Protein AF-A0A7V0ZAP9-F1 (afdb_monomer_lite)

Structure (mmCIF, N/CA/C/O backbone):
data_AF-A0A7V0ZAP9-F1
#
_entry.id   AF-A0A7V0ZAP9-F1
#
loop_
_atom_site.group_PDB
_atom_site.id
_atom_site.type_symbol
_atom_site.label_atom_id
_atom_site.label_alt_id
_atom_site.label_comp_id
_atom_site.label_asym_id
_atom_site.label_entity_id
_atom_site.label_seq_id
_atom_site.pdbx_PDB_ins_code
_atom_site.Cartn_x
_atom_site.Cartn_y
_atom_site.Cartn_z
_atom_site.occupancy
_atom_site.B_iso_or_equiv
_atom_site.auth_seq_id
_atom_site.auth_comp_id
_atom_site.auth_asym_id
_atom_site.auth_atom_id
_atom_site.pdbx_PDB_model_num
ATOM 1 N N . MET A 1 1 ? -30.124 8.938 -58.969 1.00 43.41 1 MET A N 1
ATOM 2 C CA . MET A 1 1 ? -29.706 9.831 -57.868 1.00 43.41 1 MET A CA 1
ATOM 3 C C . MET A 1 1 ? -29.181 8.958 -56.749 1.00 43.41 1 MET A C 1
ATOM 5 O O . MET A 1 1 ? -29.969 8.316 -56.074 1.00 43.41 1 MET A O 1
ATOM 9 N N . ALA A 1 2 ? -27.861 8.853 -56.636 1.00 47.72 2 ALA A N 1
ATOM 10 C CA . ALA A 1 2 ? -27.176 8.141 -55.567 1.00 47.72 2 ALA A CA 1
ATOM 11 C C . ALA A 1 2 ? -26.193 9.126 -54.934 1.00 47.72 2 ALA A C 1
ATOM 13 O O . ALA A 1 2 ? -25.395 9.713 -55.659 1.00 47.72 2 ALA A O 1
ATOM 14 N N . ALA A 1 3 ? -26.293 9.326 -53.622 1.00 43.72 3 ALA A N 1
ATOM 15 C CA . ALA A 1 3 ? -25.228 9.868 -52.783 1.00 43.72 3 ALA A CA 1
ATOM 16 C C . ALA A 1 3 ? -25.615 9.642 -51.315 1.00 43.72 3 ALA A C 1
ATOM 18 O O . ALA A 1 3 ? -26.218 10.494 -50.665 1.00 43.72 3 ALA A O 1
ATOM 19 N N . ASP A 1 4 ? -25.289 8.449 -50.827 1.00 44.03 4 ASP A N 1
ATOM 20 C CA . ASP A 1 4 ? -25.161 8.165 -49.403 1.00 44.03 4 ASP A CA 1
ATOM 21 C C . ASP A 1 4 ? -23.918 8.914 -48.897 1.00 44.03 4 ASP A C 1
ATOM 23 O O . ASP A 1 4 ? -22.791 8.619 -49.301 1.00 44.03 4 ASP A O 1
ATOM 27 N N . THR A 1 5 ? -24.122 9.957 -48.090 1.00 47.06 5 THR A N 1
ATOM 28 C CA . THR A 1 5 ? -23.021 10.747 -47.521 1.00 47.06 5 THR A CA 1
ATOM 29 C C . THR A 1 5 ? -22.630 10.146 -46.176 1.00 47.06 5 THR A C 1
ATOM 31 O O . THR A 1 5 ? -22.968 10.666 -45.114 1.00 47.06 5 THR A O 1
ATOM 34 N N . GLY A 1 6 ? -21.903 9.031 -46.224 1.00 40.16 6 GLY A N 1
ATOM 35 C CA . GLY A 1 6 ? -21.221 8.463 -45.066 1.00 40.16 6 GLY A CA 1
ATOM 36 C C . GLY A 1 6 ? -20.064 9.364 -44.626 1.00 40.16 6 GLY A C 1
ATOM 37 O O . GLY A 1 6 ? -18.936 9.226 -45.093 1.00 40.16 6 GLY A O 1
ATOM 38 N N . GLY A 1 7 ? -20.339 10.306 -43.723 1.00 38.72 7 GLY A N 1
ATOM 39 C CA . GLY A 1 7 ? -19.322 11.118 -43.057 1.00 38.72 7 GLY A CA 1
ATOM 40 C C . GLY A 1 7 ? -18.456 10.263 -42.129 1.00 38.72 7 GLY A C 1
ATOM 41 O O . GLY A 1 7 ? -18.827 9.988 -40.991 1.00 38.72 7 GLY A O 1
ATOM 42 N N . MET A 1 8 ? -17.286 9.847 -42.613 1.00 41.53 8 MET A N 1
ATOM 43 C CA . MET A 1 8 ? -16.249 9.180 -41.823 1.00 41.53 8 MET A CA 1
ATOM 44 C C . MET A 1 8 ? -15.698 10.129 -40.744 1.00 41.53 8 MET A C 1
ATOM 46 O O . MET A 1 8 ? -14.887 11.013 -41.026 1.00 41.53 8 MET A O 1
ATOM 50 N N . SER A 1 9 ? -16.097 9.925 -39.487 1.00 45.38 9 SER A N 1
ATOM 51 C CA . SER A 1 9 ? -15.502 10.584 -38.321 1.00 45.38 9 SER A CA 1
ATOM 52 C C . SER A 1 9 ? -14.142 9.953 -37.994 1.00 45.38 9 SER A C 1
ATOM 54 O O . SER A 1 9 ? -14.014 8.970 -37.266 1.00 45.38 9 SER A O 1
ATOM 56 N N . ASN A 1 10 ? -13.076 10.515 -38.561 1.00 47.19 10 ASN A N 1
ATOM 57 C CA . ASN A 1 10 ? -11.717 10.028 -38.338 1.00 47.19 10 ASN A CA 1
ATOM 58 C C . ASN A 1 10 ? -11.137 10.595 -37.027 1.00 47.19 10 ASN A C 1
ATOM 60 O O . ASN A 1 10 ? -10.323 11.519 -37.025 1.00 47.19 10 ASN A O 1
ATOM 64 N N . ALA A 1 11 ? -11.567 10.053 -35.886 1.00 48.09 11 ALA A N 1
ATOM 65 C CA . ALA A 1 11 ? -10.957 10.354 -34.594 1.00 48.09 11 ALA A CA 1
ATOM 66 C C . ALA A 1 11 ? -9.627 9.591 -34.460 1.00 48.09 11 ALA A C 1
ATOM 68 O O . ALA A 1 11 ? -9.588 8.452 -33.987 1.00 48.09 11 ALA A O 1
ATOM 69 N N . ARG A 1 12 ? -8.511 10.219 -34.859 1.00 48.56 12 ARG A N 1
ATOM 70 C CA . ARG A 1 12 ? -7.161 9.743 -34.510 1.00 48.56 12 ARG A CA 1
ATOM 71 C C . ARG A 1 12 ? -7.003 9.773 -32.992 1.00 48.56 12 ARG A C 1
ATOM 73 O O . ARG A 1 12 ? -6.605 10.778 -32.408 1.00 48.56 12 ARG A O 1
ATOM 80 N N . LYS A 1 13 ? -7.284 8.646 -32.340 1.00 49.25 13 LYS A N 1
ATOM 81 C CA . LYS A 1 13 ? -6.838 8.396 -30.971 1.00 49.25 13 LYS A CA 1
ATOM 82 C C . LYS A 1 13 ? -5.313 8.378 -31.008 1.00 49.25 13 LYS A C 1
ATOM 84 O O . LYS A 1 13 ? -4.719 7.406 -31.473 1.00 49.25 13 LYS A O 1
ATOM 89 N N . HIS A 1 14 ? -4.673 9.444 -30.535 1.00 42.19 14 HIS A N 1
ATOM 90 C CA . HIS A 1 14 ? -3.264 9.391 -30.167 1.00 42.19 14 HIS A CA 1
ATOM 91 C C . HIS A 1 14 ? -3.134 8.392 -29.010 1.00 42.19 14 HIS A C 1
ATOM 93 O O . HIS A 1 14 ? -3.189 8.765 -27.843 1.00 42.19 14 HIS A O 1
ATOM 99 N N . ARG A 1 15 ? -2.994 7.096 -29.325 1.00 48.16 15 ARG A N 1
ATOM 100 C CA . ARG A 1 15 ? -2.376 6.142 -28.404 1.00 48.16 15 ARG A CA 1
ATOM 101 C C . ARG A 1 15 ? -0.955 6.647 -28.233 1.00 48.16 15 ARG A C 1
ATOM 103 O O . ARG A 1 15 ? -0.106 6.401 -29.085 1.00 48.16 15 ARG A O 1
ATOM 110 N N . THR A 1 16 ? -0.716 7.420 -27.180 1.00 49.47 16 THR A N 1
ATOM 111 C CA . THR A 1 16 ? 0.630 7.672 -26.688 1.00 49.47 16 THR A CA 1
ATOM 112 C C . THR A 1 16 ? 1.253 6.304 -26.465 1.00 49.47 16 THR A C 1
ATOM 114 O O . THR A 1 16 ? 0.841 5.538 -25.597 1.00 49.47 16 THR A O 1
ATOM 117 N N . PHE A 1 17 ? 2.168 5.939 -27.356 1.00 60.44 17 PHE A N 1
ATOM 118 C CA . PHE A 1 17 ? 2.906 4.700 -27.243 1.00 60.44 17 PHE A CA 1
ATOM 119 C C . PHE A 1 17 ? 3.731 4.796 -25.961 1.00 60.44 17 PHE A C 1
ATOM 121 O O . PHE A 1 17 ? 4.641 5.617 -25.862 1.00 60.44 17 PHE A O 1
ATOM 128 N N . VAL A 1 18 ? 3.345 4.026 -24.944 1.00 62.03 18 VAL A N 1
ATOM 129 C CA . VAL A 1 18 ? 4.142 3.884 -23.728 1.00 62.03 18 VAL A CA 1
ATOM 130 C C . VAL A 1 18 ? 5.200 2.833 -24.050 1.00 62.03 18 VAL A C 1
ATOM 132 O O . VAL A 1 18 ? 4.825 1.677 -24.259 1.00 62.03 18 VAL A O 1
ATOM 135 N N . PRO A 1 19 ? 6.488 3.204 -24.136 1.00 69.12 19 PRO A N 1
ATOM 136 C CA . PRO A 1 19 ? 7.535 2.243 -24.445 1.00 69.12 19 PRO A CA 1
ATOM 137 C C . PRO A 1 19 ? 7.562 1.138 -23.381 1.00 69.12 19 PRO A C 1
ATOM 139 O O . PRO A 1 19 ? 7.353 1.400 -22.195 1.00 69.12 19 PRO A O 1
ATOM 142 N N . GLN A 1 20 ? 7.823 -0.098 -23.805 1.00 76.50 20 GLN A N 1
ATOM 143 C CA . GLN A 1 20 ? 7.915 -1.279 -22.939 1.00 76.50 20 GLN A CA 1
ATOM 144 C C . GLN A 1 20 ? 9.219 -2.036 -23.211 1.00 76.50 20 GLN A C 1
ATOM 146 O O . GLN A 1 20 ? 9.818 -1.904 -24.279 1.00 76.50 20 GLN A O 1
ATOM 151 N N . GLY A 1 21 ? 9.681 -2.821 -22.237 1.00 81.00 21 GLY A N 1
ATOM 152 C CA . GLY A 1 21 ? 10.873 -3.652 -22.386 1.00 81.00 21 GLY A CA 1
ATOM 153 C C . GLY A 1 21 ? 12.140 -2.831 -22.642 1.00 81.00 21 GLY A C 1
ATOM 154 O O . GLY A 1 21 ? 12.456 -1.898 -21.900 1.00 81.00 21 GLY A O 1
ATOM 155 N N . ASP A 1 22 ? 12.897 -3.189 -23.679 1.00 80.31 22 ASP A N 1
ATOM 156 C CA . ASP A 1 22 ? 14.233 -2.631 -23.926 1.00 80.31 22 ASP A CA 1
ATOM 157 C C . ASP A 1 22 ? 14.227 -1.164 -24.368 1.00 80.31 22 ASP A C 1
ATOM 159 O O . ASP A 1 22 ? 15.142 -0.410 -24.030 1.00 80.31 22 ASP A O 1
ATOM 163 N N . GLU A 1 23 ? 13.179 -0.723 -25.060 1.00 77.88 23 GLU A N 1
ATOM 164 C CA . GLU A 1 23 ? 13.029 0.681 -25.443 1.00 77.88 23 GLU A CA 1
ATOM 165 C C . GLU A 1 23 ? 12.828 1.573 -24.210 1.00 77.88 23 GLU A C 1
ATOM 167 O O . GLU A 1 23 ? 13.482 2.611 -24.059 1.00 77.88 23 GLU A O 1
ATOM 172 N N . LEU A 1 24 ? 12.011 1.115 -23.257 1.00 84.12 24 LEU A N 1
ATOM 173 C CA . LEU A 1 24 ? 11.832 1.805 -21.984 1.00 84.12 24 LEU A CA 1
ATOM 174 C C . LEU A 1 24 ? 13.129 1.821 -21.171 1.00 84.12 24 LEU A C 1
ATOM 176 O O . LEU A 1 24 ? 13.474 2.860 -20.609 1.00 84.12 24 LEU A O 1
ATOM 180 N N . LYS A 1 25 ? 13.895 0.719 -21.149 1.00 85.12 25 LYS A N 1
ATOM 181 C CA . LYS A 1 25 ? 15.200 0.67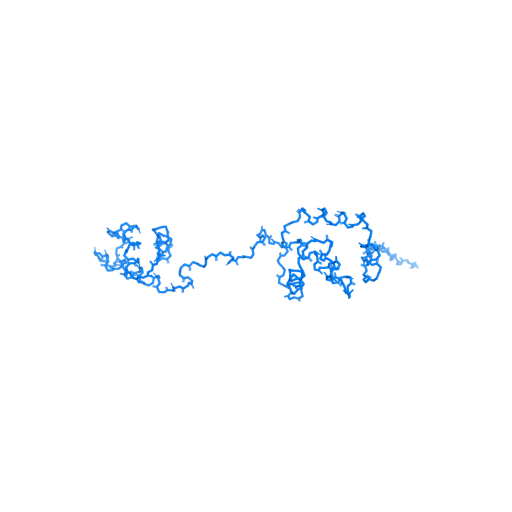0 -20.461 1.00 85.12 25 LYS A CA 1
ATOM 182 C C . LYS A 1 25 ? 16.137 1.782 -20.938 1.00 85.12 25 LYS A C 1
ATOM 184 O O . LYS A 1 25 ? 16.770 2.423 -20.100 1.00 85.12 25 LYS A O 1
ATOM 189 N N . ARG A 1 26 ? 16.200 2.055 -22.249 1.00 85.94 26 ARG A N 1
ATOM 190 C CA . ARG A 1 26 ? 17.024 3.146 -22.812 1.00 85.94 26 ARG A CA 1
ATOM 191 C C . ARG A 1 26 ? 16.579 4.515 -22.297 1.00 85.94 26 ARG A C 1
ATOM 193 O O . ARG A 1 26 ? 17.408 5.292 -21.831 1.00 85.94 26 ARG A O 1
ATOM 200 N N . SER A 1 27 ? 15.274 4.789 -22.303 1.00 84.56 27 SER A N 1
ATOM 201 C CA . SER A 1 27 ? 14.713 6.039 -21.764 1.00 84.56 27 SER A CA 1
ATOM 202 C C . SER A 1 27 ? 15.025 6.206 -20.271 1.00 84.56 27 SER A C 1
ATOM 204 O O . SER A 1 27 ? 15.503 7.248 -19.821 1.00 84.56 27 SER A O 1
ATOM 206 N N . VAL A 1 28 ? 14.863 5.127 -19.508 1.00 87.69 28 VAL A N 1
ATOM 207 C CA . VAL A 1 28 ? 15.070 5.088 -18.059 1.00 87.69 28 VAL A CA 1
ATOM 208 C C . VAL A 1 28 ? 16.549 5.224 -17.661 1.00 87.69 28 VAL A C 1
ATOM 210 O O . VAL A 1 28 ? 16.858 5.618 -16.533 1.00 87.69 28 VAL A O 1
ATOM 213 N N . GLN A 1 29 ? 17.497 4.957 -18.561 1.00 87.75 29 GLN A N 1
ATOM 214 C CA . GLN A 1 29 ? 18.919 5.251 -18.340 1.00 87.75 29 GLN A CA 1
ATOM 215 C C . GLN A 1 29 ? 19.231 6.757 -18.376 1.00 87.75 29 GLN A C 1
ATOM 217 O O . GLN A 1 29 ? 20.229 7.182 -17.790 1.00 87.75 29 GLN A O 1
ATOM 222 N N . SER A 1 30 ? 18.370 7.585 -18.977 1.00 92.94 30 SER A N 1
ATOM 223 C CA . SER A 1 30 ? 18.553 9.038 -18.999 1.00 92.94 30 SER A CA 1
ATOM 224 C C . SER A 1 30 ? 18.546 9.630 -17.587 1.00 92.94 30 SER A C 1
ATOM 226 O O . SER A 1 30 ? 17.582 9.493 -16.826 1.00 92.94 30 SER A O 1
ATOM 228 N N . LYS A 1 31 ? 19.605 10.377 -17.241 1.00 92.25 31 LYS A N 1
ATOM 229 C CA . LYS A 1 31 ? 19.688 11.118 -15.969 1.00 92.25 31 LYS A CA 1
ATOM 230 C C . LYS A 1 31 ? 18.523 12.098 -15.809 1.00 92.25 31 LYS A C 1
ATOM 232 O O . LYS A 1 31 ? 17.993 12.236 -14.705 1.00 92.25 31 LYS A O 1
ATOM 237 N N . ALA A 1 32 ? 18.114 12.754 -16.898 1.00 94.38 32 ALA A N 1
ATOM 238 C CA . ALA A 1 32 ? 16.996 13.691 -16.894 1.00 94.38 32 ALA A CA 1
ATOM 239 C C . ALA A 1 32 ? 15.682 12.975 -16.563 1.00 94.38 32 ALA A C 1
ATOM 241 O O . ALA A 1 32 ? 14.963 13.421 -15.671 1.00 94.38 32 ALA A O 1
ATOM 242 N N . TRP A 1 33 ? 15.429 11.824 -17.196 1.00 94.12 33 TRP A N 1
ATOM 243 C CA . TRP A 1 33 ? 14.244 11.012 -16.928 1.00 94.12 33 TRP A CA 1
ATOM 244 C C . TRP A 1 33 ? 14.201 10.550 -15.469 1.00 94.12 33 TRP A C 1
ATOM 246 O O . TRP A 1 33 ? 13.222 10.804 -14.770 1.00 94.12 33 TRP A O 1
ATOM 256 N N . ARG A 1 34 ? 15.302 9.970 -14.958 1.00 94.56 34 ARG A N 1
ATOM 257 C CA . ARG A 1 34 ? 15.384 9.510 -13.558 1.00 94.56 34 ARG A CA 1
ATOM 258 C C . ARG A 1 34 ? 15.131 10.642 -12.569 1.00 94.56 34 ARG A C 1
ATOM 260 O O . ARG A 1 34 ? 14.452 10.438 -11.566 1.00 94.56 34 ARG A O 1
ATOM 267 N N . ARG A 1 35 ? 15.671 11.837 -12.833 1.00 94.12 35 ARG A N 1
ATOM 268 C CA . ARG A 1 35 ? 15.458 13.022 -11.991 1.00 94.12 35 ARG A CA 1
ATOM 269 C C . ARG A 1 35 ? 13.989 13.442 -11.980 1.00 94.12 35 ARG A C 1
ATOM 271 O O . ARG A 1 35 ? 13.439 13.655 -10.903 1.00 94.12 35 ARG A O 1
ATOM 278 N N . THR A 1 36 ? 13.361 13.536 -13.149 1.00 94.56 36 THR A N 1
ATOM 279 C CA . THR A 1 36 ? 11.945 13.907 -13.270 1.00 94.56 36 THR A CA 1
ATOM 280 C C . THR A 1 36 ? 11.047 12.880 -12.588 1.00 94.56 36 THR A C 1
ATOM 282 O O . THR A 1 36 ? 10.193 13.255 -11.788 1.00 94.56 36 THR A O 1
ATOM 285 N N . PHE A 1 37 ? 11.294 11.589 -12.815 1.00 93.88 37 PHE A N 1
ATOM 286 C CA . PHE A 1 37 ? 10.524 10.511 -12.201 1.00 93.88 37 PHE A CA 1
ATOM 287 C C . PHE A 1 37 ? 10.660 10.507 -10.673 1.00 93.88 37 PHE A C 1
ATOM 289 O O . PHE A 1 37 ? 9.662 10.430 -9.966 1.00 93.88 37 PHE A O 1
ATOM 296 N N . ARG A 1 38 ? 11.872 10.691 -10.130 1.00 94.44 38 ARG A N 1
ATOM 297 C CA . ARG A 1 38 ? 12.069 10.851 -8.676 1.00 94.44 38 ARG A CA 1
ATOM 298 C C . ARG A 1 38 ? 11.328 12.055 -8.109 1.00 94.44 38 ARG A C 1
ATOM 300 O O . ARG A 1 38 ? 10.739 11.945 -7.039 1.00 94.44 38 ARG A O 1
ATOM 307 N N . LYS A 1 39 ? 11.348 13.191 -8.815 1.00 94.88 39 LYS A N 1
ATOM 308 C CA . LYS A 1 39 ? 10.625 14.397 -8.394 1.00 94.88 39 LYS A CA 1
ATOM 309 C C . LYS A 1 39 ? 9.116 14.141 -8.353 1.00 94.88 39 LYS A C 1
ATOM 311 O O . LYS A 1 39 ? 8.481 14.469 -7.357 1.00 94.88 39 LYS A O 1
ATOM 316 N N . MET A 1 40 ? 8.570 13.482 -9.373 1.00 95.56 40 MET A N 1
ATOM 317 C CA . MET A 1 40 ? 7.173 13.042 -9.393 1.00 95.56 40 MET A CA 1
ATOM 318 C C . MET A 1 40 ? 6.857 12.124 -8.199 1.00 95.56 40 MET A C 1
ATOM 320 O O . MET A 1 40 ? 5.923 12.399 -7.453 1.00 95.56 40 MET A O 1
ATOM 324 N N . LEU A 1 41 ? 7.675 11.093 -7.956 1.00 93.44 41 LEU A N 1
ATOM 325 C CA . LEU A 1 41 ? 7.489 10.172 -6.828 1.00 93.44 41 LEU A CA 1
ATOM 326 C C . LEU A 1 41 ? 7.559 10.863 -5.459 1.00 93.44 41 LEU A C 1
ATOM 328 O O . LEU A 1 41 ? 6.914 10.409 -4.520 1.00 93.44 41 LEU A O 1
ATOM 332 N N . SER A 1 42 ? 8.351 11.931 -5.320 1.00 89.81 42 SER A N 1
ATOM 333 C CA . SER A 1 42 ? 8.501 12.647 -4.046 1.00 89.81 42 SER A CA 1
ATOM 334 C C . SER A 1 42 ? 7.250 13.417 -3.619 1.00 89.81 42 SER A C 1
ATOM 336 O O . SER A 1 42 ? 7.061 13.633 -2.427 1.00 89.81 42 SER A O 1
ATOM 338 N N . GLY A 1 43 ? 6.392 13.796 -4.573 1.00 88.19 43 GLY A N 1
ATOM 339 C CA . GLY A 1 43 ? 5.110 14.449 -4.298 1.00 88.19 43 GLY A CA 1
ATOM 340 C C . GLY A 1 43 ? 3.956 13.474 -4.057 1.00 88.19 43 GLY A C 1
ATOM 341 O O . GLY A 1 43 ? 2.850 13.912 -3.760 1.00 88.19 43 GLY A O 1
ATOM 342 N N . MET A 1 44 ? 4.187 12.167 -4.208 1.00 89.12 44 MET A N 1
ATOM 343 C CA . MET A 1 44 ? 3.149 11.147 -4.072 1.00 89.12 44 MET A CA 1
ATOM 344 C C . MET A 1 44 ? 3.068 10.598 -2.641 1.00 89.12 44 MET A C 1
ATOM 346 O O . MET A 1 44 ? 4.099 10.448 -1.976 1.00 89.12 44 MET A O 1
ATOM 350 N N . PRO A 1 45 ? 1.868 10.203 -2.180 1.00 87.69 45 PRO A N 1
ATOM 351 C CA . PRO A 1 45 ? 1.728 9.398 -0.975 1.00 87.69 45 PRO A CA 1
ATOM 352 C C . PRO A 1 45 ? 2.411 8.027 -1.135 1.00 87.69 45 PRO A C 1
ATOM 354 O O . PRO A 1 45 ? 2.685 7.557 -2.242 1.00 87.69 45 PRO A O 1
ATOM 357 N N . GLU A 1 46 ? 2.709 7.377 -0.008 1.00 88.38 46 GLU A N 1
ATOM 358 C CA . GLU A 1 46 ? 3.535 6.160 0.042 1.00 88.38 46 GLU A CA 1
ATOM 359 C C . GLU A 1 46 ? 2.972 5.000 -0.798 1.00 88.38 46 GLU A C 1
ATOM 361 O O . GLU A 1 46 ? 3.740 4.327 -1.488 1.00 88.38 46 GLU A O 1
ATOM 366 N N . ASN A 1 47 ? 1.648 4.819 -0.817 1.00 88.44 47 ASN A N 1
ATOM 367 C CA . ASN A 1 47 ? 0.939 3.842 -1.650 1.00 88.44 47 ASN A CA 1
ATOM 368 C C . ASN A 1 47 ? 1.125 4.099 -3.157 1.00 88.44 47 ASN A C 1
ATOM 370 O O . ASN A 1 47 ? 1.607 3.221 -3.874 1.00 88.44 47 ASN A O 1
ATOM 374 N N . LEU A 1 48 ? 0.839 5.312 -3.637 1.00 90.19 48 LEU A N 1
ATOM 375 C CA . LEU A 1 48 ? 1.004 5.655 -5.052 1.00 90.19 48 LEU A CA 1
ATOM 376 C C . LEU A 1 48 ? 2.473 5.567 -5.471 1.00 90.19 48 LEU A C 1
ATOM 378 O O . LEU A 1 48 ? 2.781 5.072 -6.556 1.00 90.19 48 LEU A O 1
ATOM 382 N N . ARG A 1 49 ? 3.398 5.978 -4.595 1.00 92.69 49 ARG A N 1
ATOM 383 C CA . ARG A 1 49 ? 4.838 5.898 -4.851 1.00 92.69 49 ARG A CA 1
ATOM 384 C C . ARG A 1 49 ? 5.301 4.457 -5.083 1.00 92.69 49 ARG A C 1
ATOM 386 O O . ARG A 1 49 ? 6.042 4.204 -6.035 1.00 92.69 49 ARG A O 1
ATOM 393 N N . ARG A 1 50 ? 4.890 3.510 -4.231 1.00 93.94 50 ARG A N 1
ATOM 394 C CA . ARG A 1 50 ? 5.289 2.096 -4.362 1.00 93.94 50 ARG A CA 1
ATOM 395 C C . ARG A 1 50 ? 4.586 1.386 -5.522 1.00 93.94 50 ARG A C 1
ATOM 397 O O . ARG A 1 50 ? 5.243 0.589 -6.187 1.00 93.94 50 ARG A O 1
ATOM 404 N N . TRP A 1 51 ? 3.322 1.705 -5.817 1.00 94.25 51 TRP A N 1
ATOM 405 C CA . TRP A 1 51 ? 2.621 1.155 -6.986 1.00 94.25 51 TRP A CA 1
ATOM 406 C C . TRP A 1 51 ? 3.231 1.653 -8.297 1.00 94.25 51 TRP A C 1
ATOM 408 O O . TRP A 1 51 ? 3.542 0.838 -9.155 1.00 94.25 51 TRP A O 1
ATOM 418 N N . ASN A 1 52 ? 3.550 2.946 -8.424 1.00 94.69 52 ASN A N 1
ATOM 419 C CA . ASN A 1 52 ? 4.238 3.465 -9.614 1.00 94.69 52 ASN A CA 1
ATOM 420 C C . ASN A 1 52 ? 5.622 2.824 -9.824 1.00 94.69 52 ASN A C 1
ATOM 422 O O . ASN A 1 52 ? 6.010 2.532 -10.956 1.00 94.69 52 ASN A O 1
ATOM 426 N N . ALA A 1 53 ? 6.370 2.568 -8.745 1.00 95.75 53 ALA A N 1
ATOM 427 C CA . ALA A 1 53 ? 7.640 1.847 -8.833 1.00 95.75 53 ALA A CA 1
ATOM 428 C C . ALA A 1 53 ? 7.455 0.385 -9.282 1.00 95.75 53 ALA A C 1
ATOM 430 O O . ALA A 1 53 ? 8.266 -0.120 -10.059 1.00 95.75 53 ALA A O 1
ATOM 431 N N . ALA A 1 54 ? 6.393 -0.285 -8.825 1.00 95.94 54 ALA A N 1
ATOM 432 C CA . ALA A 1 54 ? 6.048 -1.637 -9.258 1.00 95.94 54 ALA A CA 1
ATOM 433 C C . ALA A 1 54 ? 5.613 -1.680 -10.730 1.00 95.94 54 ALA A C 1
ATOM 435 O O . ALA A 1 54 ? 6.135 -2.501 -11.481 1.00 95.94 54 ALA A O 1
ATOM 436 N N . THR A 1 55 ? 4.769 -0.745 -11.174 1.00 95.06 55 THR A N 1
ATOM 437 C CA . THR A 1 55 ? 4.379 -0.602 -12.584 1.00 95.06 55 THR A CA 1
ATOM 438 C C . THR A 1 55 ? 5.601 -0.405 -13.480 1.00 95.06 55 THR A C 1
ATOM 440 O O . THR A 1 55 ? 5.741 -1.093 -14.490 1.00 95.06 55 THR A O 1
ATOM 443 N N . LEU A 1 56 ? 6.540 0.463 -13.082 1.00 95.06 56 LEU A N 1
ATOM 444 C CA . LEU A 1 56 ? 7.800 0.647 -13.807 1.00 95.06 56 LEU A CA 1
ATOM 445 C C . LEU A 1 56 ? 8.607 -0.658 -13.879 1.00 95.06 56 LEU A C 1
ATOM 447 O O . LEU A 1 56 ? 9.127 -1.009 -14.937 1.00 95.06 56 LEU A O 1
ATOM 451 N N . ALA A 1 57 ? 8.710 -1.393 -12.769 1.00 94.94 57 ALA A N 1
ATOM 452 C CA . ALA A 1 57 ? 9.419 -2.669 -12.739 1.00 94.94 57 ALA A CA 1
ATOM 453 C C . ALA A 1 57 ? 8.793 -3.701 -13.692 1.00 94.94 57 ALA A C 1
ATOM 455 O O . ALA A 1 57 ? 9.531 -4.401 -14.386 1.00 94.94 57 ALA A O 1
ATOM 456 N N . MET A 1 58 ? 7.459 -3.768 -13.753 1.00 93.25 58 MET A N 1
ATOM 457 C CA . MET A 1 58 ? 6.720 -4.652 -14.662 1.00 93.25 58 MET A CA 1
ATOM 458 C C . MET A 1 58 ? 6.968 -4.279 -16.127 1.00 93.25 58 MET A C 1
ATOM 460 O O . MET A 1 58 ? 7.290 -5.151 -16.930 1.00 93.25 58 MET A O 1
ATOM 464 N N . GLN A 1 59 ? 6.906 -2.988 -16.465 1.00 92.75 59 GLN A N 1
ATOM 465 C CA . GLN A 1 59 ? 7.141 -2.504 -17.830 1.00 92.75 59 GLN A CA 1
ATOM 466 C C . GLN A 1 59 ? 8.579 -2.739 -18.319 1.00 92.75 59 GLN A C 1
ATOM 468 O O . GLN A 1 59 ? 8.800 -2.933 -19.513 1.00 92.75 59 GLN A O 1
ATOM 473 N N . LEU A 1 60 ? 9.563 -2.725 -17.414 1.00 92.38 60 LEU A N 1
ATOM 474 C CA . LEU A 1 60 ? 10.971 -2.990 -17.732 1.00 92.38 60 LEU A CA 1
ATOM 475 C C . LEU A 1 60 ? 11.284 -4.488 -17.923 1.00 92.38 60 LEU A C 1
ATOM 477 O O . LEU A 1 60 ? 12.299 -4.820 -18.539 1.00 92.38 60 LEU A O 1
ATOM 481 N N . GLY A 1 61 ? 10.451 -5.393 -17.399 1.00 88.88 61 GLY A N 1
ATOM 482 C CA . GLY A 1 61 ? 10.656 -6.840 -17.489 1.00 88.88 61 GLY A CA 1
ATOM 483 C C . GLY A 1 61 ? 11.853 -7.343 -16.667 1.00 88.88 61 GLY A C 1
ATOM 484 O O . GLY A 1 61 ? 12.045 -6.957 -15.510 1.00 88.88 61 GLY A O 1
ATOM 485 N N . TYR A 1 62 ? 12.670 -8.234 -17.244 1.00 89.50 62 TYR A N 1
ATOM 486 C CA . TYR A 1 62 ? 13.823 -8.825 -16.549 1.00 89.50 62 TYR A CA 1
ATOM 487 C C . TYR A 1 62 ? 14.814 -7.754 -16.058 1.00 89.50 62 TYR A C 1
ATOM 489 O O . TYR A 1 62 ? 15.199 -6.848 -16.799 1.00 89.50 62 TYR A O 1
ATOM 497 N N . GLY A 1 63 ? 15.215 -7.846 -14.784 1.00 89.50 63 GLY A N 1
ATOM 498 C CA . GLY A 1 63 ? 16.052 -6.843 -14.111 1.00 89.50 63 GLY A CA 1
ATOM 499 C C . GLY A 1 63 ? 15.326 -5.542 -13.729 1.00 89.50 63 GLY A C 1
ATOM 500 O O . GLY A 1 63 ? 15.900 -4.709 -13.021 1.00 89.50 63 GLY A O 1
ATOM 501 N N . GLY A 1 64 ? 14.056 -5.379 -14.121 1.00 92.31 64 GLY A N 1
ATOM 502 C CA . GLY A 1 64 ? 13.243 -4.190 -13.862 1.00 92.31 64 GLY A CA 1
ATOM 503 C C . GLY A 1 64 ? 13.067 -3.877 -12.379 1.00 92.31 64 GLY A C 1
ATOM 504 O O . GLY A 1 64 ? 13.140 -2.718 -11.989 1.00 92.31 64 GLY A O 1
ATOM 505 N N . MET A 1 65 ? 12.950 -4.902 -11.528 1.00 93.69 65 MET A N 1
ATOM 506 C CA . MET A 1 65 ? 12.857 -4.751 -10.067 1.00 93.69 65 MET A CA 1
ATOM 507 C C . MET A 1 65 ? 14.070 -4.037 -9.459 1.00 93.69 65 MET A C 1
ATOM 509 O O . MET A 1 65 ? 13.916 -3.129 -8.642 1.00 93.69 65 MET A O 1
ATOM 513 N N . LYS A 1 66 ? 15.282 -4.426 -9.875 1.00 94.38 66 LYS A N 1
ATOM 514 C CA . LYS A 1 66 ? 16.526 -3.805 -9.406 1.00 94.38 66 LYS A CA 1
ATOM 515 C C . LYS A 1 66 ? 16.599 -2.352 -9.871 1.00 94.38 66 LYS A C 1
ATOM 517 O O . LYS A 1 66 ? 16.817 -1.455 -9.062 1.00 94.38 66 LYS A O 1
ATOM 522 N N . MET A 1 67 ? 16.342 -2.123 -11.159 1.00 94.19 67 MET A N 1
ATOM 523 C CA . MET A 1 67 ? 16.400 -0.792 -11.760 1.00 94.19 67 MET A CA 1
ATOM 524 C C . MET A 1 67 ? 15.354 0.158 -11.156 1.00 94.19 67 MET A C 1
ATOM 526 O O . MET A 1 67 ? 15.678 1.289 -10.799 1.00 94.19 67 MET A O 1
ATOM 530 N N . ALA A 1 68 ? 14.118 -0.305 -10.965 1.00 95.00 68 ALA A N 1
ATOM 531 C CA . ALA A 1 68 ? 13.063 0.462 -10.312 1.00 95.00 68 ALA A CA 1
ATOM 532 C C . ALA A 1 68 ? 13.427 0.817 -8.863 1.00 95.00 68 ALA A C 1
ATOM 534 O O . ALA A 1 68 ? 13.168 1.943 -8.437 1.00 95.00 68 ALA A O 1
ATOM 535 N N . GLY A 1 69 ? 14.079 -0.089 -8.126 1.00 95.44 69 GLY A N 1
ATOM 536 C CA . GLY A 1 69 ? 14.632 0.179 -6.794 1.00 95.44 69 GLY A CA 1
ATOM 537 C C . GLY A 1 69 ? 15.672 1.301 -6.801 1.00 95.44 69 GLY A C 1
ATOM 538 O O . GLY A 1 69 ? 15.531 2.275 -6.067 1.00 95.44 69 GLY A O 1
ATOM 539 N N . GLU A 1 70 ? 16.663 1.230 -7.692 1.00 94.19 70 GLU A N 1
ATOM 540 C CA . GLU A 1 70 ? 17.708 2.261 -7.842 1.00 94.19 70 GLU A CA 1
ATOM 541 C C . GLU A 1 70 ? 17.146 3.642 -8.227 1.00 94.19 70 GLU A C 1
ATOM 543 O O . GLU A 1 70 ? 17.687 4.692 -7.865 1.00 94.19 70 GLU A O 1
ATOM 548 N N . ILE A 1 71 ? 16.057 3.666 -8.993 1.00 94.25 71 ILE A N 1
ATOM 549 C CA . ILE A 1 71 ? 15.424 4.910 -9.429 1.00 94.25 71 ILE A CA 1
ATOM 550 C C . ILE A 1 71 ? 14.557 5.485 -8.318 1.00 94.25 71 ILE A C 1
ATOM 552 O O . ILE A 1 71 ? 14.704 6.663 -8.002 1.00 94.25 71 ILE A O 1
ATOM 556 N N . SER A 1 72 ? 13.664 4.677 -7.747 1.00 93.62 72 SER A N 1
ATOM 557 C CA . SER A 1 72 ? 12.663 5.117 -6.769 1.00 93.62 72 SER A CA 1
ATOM 558 C C . SER A 1 72 ? 13.211 5.273 -5.346 1.00 93.62 72 SER A C 1
ATOM 560 O O . SER A 1 72 ? 12.581 5.943 -4.522 1.00 93.62 72 SER A O 1
ATOM 562 N N . GLY A 1 73 ? 14.358 4.654 -5.045 1.00 93.56 73 GLY A N 1
ATOM 563 C CA . GLY A 1 73 ? 14.924 4.559 -3.698 1.00 93.56 73 GLY A CA 1
ATOM 564 C C . GLY A 1 73 ? 14.167 3.599 -2.773 1.00 93.56 73 GLY A C 1
ATOM 565 O O . GLY A 1 73 ? 14.339 3.669 -1.560 1.00 93.56 73 GLY A O 1
ATOM 566 N N . LEU A 1 74 ? 13.296 2.742 -3.315 1.00 94.75 74 LEU A N 1
ATOM 567 C CA . LEU A 1 74 ? 12.530 1.766 -2.539 1.00 94.75 74 LEU A CA 1
ATOM 568 C C . LEU A 1 74 ? 13.245 0.416 -2.470 1.00 94.75 74 LEU A C 1
ATOM 570 O O . LEU A 1 74 ? 13.921 -0.008 -3.409 1.00 94.75 74 LEU A O 1
ATOM 574 N N . SER A 1 75 ? 13.038 -0.295 -1.361 1.00 95.62 75 SER A N 1
ATOM 575 C CA . SER A 1 75 ? 13.553 -1.654 -1.199 1.00 95.62 75 SER A CA 1
ATOM 576 C C . SER A 1 75 ? 12.856 -2.634 -2.155 1.00 95.62 75 SER A C 1
ATOM 578 O O . SER A 1 75 ? 11.659 -2.507 -2.431 1.00 95.62 75 SER A O 1
ATOM 580 N N . GLN A 1 76 ? 13.576 -3.658 -2.625 1.00 94.56 76 GLN A N 1
ATOM 581 C CA . GLN A 1 76 ? 12.985 -4.689 -3.489 1.00 94.56 76 GLN A CA 1
ATOM 582 C C . GLN A 1 76 ? 11.783 -5.411 -2.845 1.00 94.56 76 GLN A C 1
ATOM 584 O O . GLN A 1 76 ? 10.793 -5.615 -3.550 1.00 94.56 76 GLN A O 1
ATOM 589 N N . PRO A 1 77 ? 11.788 -5.757 -1.537 1.00 96.56 77 PRO A N 1
ATOM 590 C CA . PRO A 1 77 ? 10.606 -6.317 -0.879 1.00 96.56 77 PRO A CA 1
ATOM 591 C C . PRO A 1 77 ? 9.374 -5.403 -0.943 1.00 96.56 77 PRO A C 1
ATOM 593 O O . PRO A 1 77 ? 8.271 -5.894 -1.176 1.00 96.56 77 PRO A O 1
ATOM 596 N N . THR A 1 78 ? 9.549 -4.084 -0.793 1.00 95.00 78 THR A N 1
ATOM 597 C CA . THR A 1 78 ? 8.455 -3.101 -0.906 1.00 95.00 78 THR A CA 1
ATOM 598 C C . THR A 1 78 ? 7.852 -3.096 -2.308 1.00 95.00 78 THR A C 1
ATOM 600 O O . THR A 1 78 ? 6.632 -3.157 -2.450 1.00 95.00 78 THR A O 1
ATOM 603 N N . ILE A 1 79 ? 8.700 -3.062 -3.341 1.00 95.81 79 ILE A N 1
ATOM 604 C CA . ILE A 1 79 ? 8.255 -3.072 -4.742 1.00 95.81 79 ILE A CA 1
ATOM 605 C C . ILE A 1 79 ? 7.571 -4.403 -5.070 1.00 95.81 79 ILE A C 1
ATOM 607 O O . ILE A 1 79 ? 6.542 -4.413 -5.735 1.00 95.81 79 ILE A O 1
ATOM 611 N N . ARG A 1 80 ? 8.086 -5.527 -4.551 1.00 95.56 80 ARG A N 1
ATOM 612 C CA . ARG A 1 80 ? 7.498 -6.857 -4.771 1.00 95.56 80 ARG A CA 1
ATOM 613 C C . ARG A 1 80 ? 6.104 -6.947 -4.165 1.00 95.56 80 ARG A C 1
ATOM 615 O O . ARG A 1 80 ? 5.192 -7.426 -4.822 1.00 95.56 80 ARG A O 1
ATOM 622 N N . LYS A 1 81 ? 5.932 -6.449 -2.938 1.00 94.31 81 LYS A N 1
ATOM 623 C CA . LYS A 1 81 ? 4.617 -6.386 -2.294 1.00 94.31 81 LYS A CA 1
ATOM 624 C C . LYS A 1 81 ? 3.652 -5.496 -3.079 1.00 94.31 81 LYS A C 1
ATOM 626 O O . LYS A 1 81 ? 2.510 -5.876 -3.283 1.00 94.31 81 LYS A O 1
ATOM 631 N N . ALA A 1 82 ? 4.113 -4.334 -3.538 1.00 93.50 82 ALA A N 1
ATOM 632 C CA . ALA A 1 82 ? 3.302 -3.439 -4.358 1.00 93.50 82 ALA A CA 1
ATOM 633 C C . ALA A 1 82 ? 2.901 -4.073 -5.699 1.00 93.50 82 ALA A C 1
ATOM 635 O O . ALA A 1 82 ? 1.766 -3.901 -6.119 1.00 93.50 82 ALA A O 1
ATOM 636 N N . ARG A 1 83 ? 3.798 -4.835 -6.335 1.00 94.56 83 ARG A N 1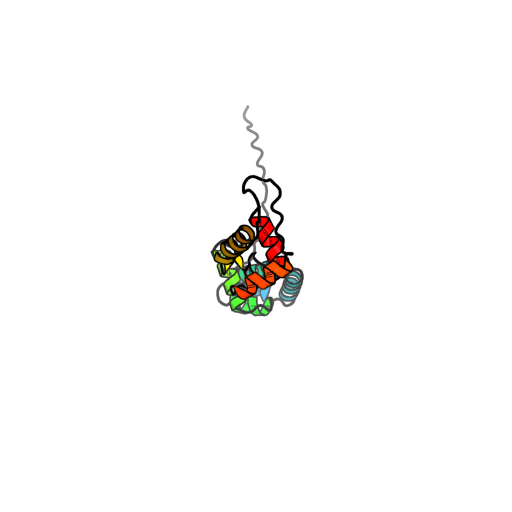
ATOM 637 C CA . ARG A 1 83 ? 3.495 -5.619 -7.536 1.00 94.56 83 ARG A CA 1
ATOM 638 C C . ARG A 1 83 ? 2.428 -6.678 -7.266 1.00 94.56 83 ARG A C 1
ATOM 640 O O . ARG A 1 83 ? 1.468 -6.733 -8.014 1.00 94.56 83 ARG A O 1
ATOM 647 N N . GLN A 1 84 ? 2.582 -7.457 -6.196 1.00 93.62 84 GLN A N 1
ATOM 648 C CA . GLN A 1 84 ? 1.595 -8.468 -5.813 1.00 93.62 84 GLN A CA 1
ATOM 649 C C . GLN A 1 84 ? 0.214 -7.834 -5.605 1.00 93.62 84 GLN A C 1
ATOM 651 O O . GLN A 1 84 ? -0.779 -8.336 -6.102 1.00 93.62 84 GLN A O 1
ATOM 656 N N . GLU A 1 85 ? 0.152 -6.681 -4.936 1.00 91.62 85 GLU A N 1
ATOM 657 C CA . GLU A 1 85 ? -1.110 -5.958 -4.763 1.00 91.62 85 GLU A CA 1
ATOM 658 C C . GLU A 1 85 ? -1.725 -5.476 -6.085 1.00 91.62 85 GLU A C 1
ATOM 660 O O . GLU A 1 85 ? -2.945 -5.472 -6.185 1.00 91.62 85 GLU A O 1
ATOM 665 N N . LEU A 1 86 ? -0.913 -5.080 -7.077 1.00 91.19 86 LEU A N 1
ATOM 666 C CA . LEU A 1 86 ? -1.391 -4.733 -8.424 1.00 91.19 86 LEU A CA 1
ATOM 667 C C . LEU A 1 86 ? -1.894 -5.968 -9.189 1.00 91.19 86 LEU A C 1
ATOM 669 O O . LEU A 1 86 ? -2.882 -5.870 -9.904 1.00 91.19 86 LEU A O 1
ATOM 673 N N . GLU A 1 87 ? -1.207 -7.107 -9.066 1.00 91.00 87 GLU A N 1
ATOM 674 C CA . GLU A 1 87 ? -1.573 -8.367 -9.732 1.00 91.00 87 GLU A CA 1
ATOM 675 C C . GLU A 1 87 ? -2.837 -8.998 -9.123 1.00 91.00 87 GLU A C 1
ATOM 677 O O . GLU A 1 87 ? -3.651 -9.549 -9.858 1.00 91.00 87 GLU A O 1
ATOM 682 N N . ASP A 1 88 ? -3.029 -8.858 -7.809 1.00 90.31 88 ASP A N 1
ATOM 683 C CA . ASP A 1 88 ? -4.189 -9.370 -7.067 1.00 90.31 88 ASP A CA 1
ATOM 684 C C . ASP A 1 88 ? -5.392 -8.400 -7.062 1.00 90.31 88 ASP A C 1
ATOM 686 O O . ASP A 1 88 ? -6.370 -8.642 -6.355 1.00 90.31 88 ASP A O 1
ATOM 690 N N . ASP A 1 89 ? -5.308 -7.278 -7.786 1.00 84.88 89 ASP A N 1
ATOM 691 C CA . ASP A 1 89 ? -6.316 -6.202 -7.822 1.00 84.88 89 ASP A CA 1
ATOM 692 C C . ASP A 1 89 ? -6.705 -5.663 -6.424 1.00 84.88 89 ASP A C 1
ATOM 694 O O . ASP A 1 89 ? -7.836 -5.282 -6.135 1.00 84.88 89 ASP A O 1
ATOM 698 N N . LEU A 1 90 ? -5.730 -5.614 -5.509 1.00 81.19 90 LEU A N 1
ATOM 699 C CA . LEU A 1 90 ? -5.887 -5.127 -4.130 1.00 81.19 90 LEU A CA 1
ATOM 700 C C . LEU A 1 90 ? -5.571 -3.628 -3.999 1.00 81.19 90 LEU A C 1
ATOM 702 O O . LEU A 1 90 ? -5.165 -3.158 -2.921 1.00 81.19 90 LEU A O 1
ATOM 706 N N . VAL A 1 91 ? -5.679 -2.898 -5.109 1.00 81.38 91 VAL A N 1
ATOM 707 C CA . VAL A 1 91 ? -5.283 -1.497 -5.243 1.00 81.38 91 VAL A CA 1
ATOM 708 C C . VAL A 1 91 ? -6.498 -0.611 -5.051 1.00 81.38 91 VAL A C 1
ATOM 710 O O . VAL A 1 91 ? -7.409 -0.583 -5.868 1.00 81.38 91 VAL A O 1
ATOM 713 N N . ASP A 1 92 ? -6.479 0.160 -3.976 1.00 80.50 92 ASP A N 1
ATOM 714 C CA . ASP A 1 92 ? -7.470 1.198 -3.736 1.00 80.50 92 ASP A CA 1
ATOM 715 C C . ASP A 1 92 ? -6.925 2.531 -4.271 1.00 80.50 92 ASP A C 1
ATOM 717 O O . ASP A 1 92 ? -6.125 3.203 -3.610 1.00 80.50 92 ASP A O 1
ATOM 721 N N . TRP A 1 93 ? -7.285 2.865 -5.513 1.00 74.94 93 TRP A N 1
ATOM 722 C CA . TRP A 1 93 ? -6.842 4.094 -6.185 1.00 74.94 93 TRP A CA 1
ATOM 723 C C . TRP A 1 93 ? -7.452 5.359 -5.574 1.00 74.94 93 TRP A C 1
ATOM 725 O O . TRP A 1 93 ? -6.820 6.415 -5.628 1.00 74.94 93 TRP A O 1
ATOM 735 N N . ASP A 1 94 ? -8.616 5.224 -4.936 1.00 70.44 94 ASP A N 1
ATOM 736 C CA . ASP A 1 94 ? -9.374 6.313 -4.316 1.00 70.44 94 ASP A CA 1
ATOM 737 C C . ASP A 1 94 ? -9.076 6.448 -2.815 1.00 70.44 94 ASP A C 1
ATOM 739 O O . ASP A 1 94 ? -9.714 7.228 -2.104 1.00 70.44 94 ASP A O 1
ATOM 743 N N . CYS A 1 95 ? -8.093 5.702 -2.299 1.00 63.69 95 CYS A N 1
ATOM 744 C CA . CYS A 1 95 ? -7.810 5.700 -0.874 1.00 63.69 95 CYS A CA 1
ATOM 745 C C . CYS A 1 95 ? -7.309 7.090 -0.419 1.00 63.69 95 CYS A C 1
ATOM 747 O O . CYS A 1 95 ? -6.155 7.480 -0.625 1.00 63.69 95 CYS A O 1
ATOM 749 N N . GLU A 1 96 ? -8.168 7.839 0.277 1.00 63.16 96 GLU A N 1
ATOM 750 C CA . GLU A 1 96 ? -7.780 9.073 0.976 1.00 63.16 96 GLU A CA 1
ATOM 751 C C . GLU A 1 96 ? -6.783 8.782 2.116 1.00 63.16 96 GLU A C 1
ATOM 753 O O . GLU A 1 96 ? -6.011 9.645 2.543 1.00 63.16 96 GLU A O 1
ATOM 758 N N . ARG A 1 97 ? -6.759 7.537 2.619 1.00 59.00 97 ARG A N 1
ATOM 759 C CA . ARG A 1 97 ? -5.842 7.081 3.673 1.00 59.00 97 ARG A CA 1
ATOM 760 C C . ARG A 1 97 ? -4.716 6.222 3.122 1.00 59.00 97 ARG A C 1
ATOM 762 O O . ARG A 1 97 ? -4.864 5.018 2.975 1.00 59.00 97 ARG A O 1
ATOM 769 N N . VAL A 1 98 ? -3.520 6.803 3.070 1.00 63.03 98 VAL A N 1
ATOM 770 C CA . VAL A 1 98 ? -2.248 6.131 2.725 1.00 63.03 98 VAL A CA 1
ATOM 771 C C . VAL A 1 98 ? -2.025 4.788 3.453 1.00 63.03 98 VAL A C 1
ATOM 773 O O . VAL A 1 98 ? -1.389 3.884 2.917 1.00 63.03 98 VAL A O 1
ATOM 776 N N . ARG A 1 99 ? -2.560 4.624 4.674 1.00 59.97 99 ARG A N 1
ATOM 777 C CA . ARG A 1 99 ? -2.526 3.356 5.422 1.00 59.97 99 ARG A CA 1
ATOM 778 C C . ARG A 1 99 ? -3.874 2.646 5.366 1.00 59.97 99 ARG A C 1
ATOM 780 O O . ARG A 1 99 ? -4.879 3.232 5.775 1.00 59.97 99 ARG A O 1
ATOM 787 N N . ARG A 1 100 ? -3.843 1.348 5.024 1.00 56.78 100 ARG A N 1
ATOM 788 C CA . ARG A 1 100 ? -5.001 0.447 5.143 1.00 56.78 100 ARG A CA 1
ATOM 789 C C . ARG A 1 100 ? -5.656 0.584 6.531 1.00 56.78 100 ARG A C 1
ATOM 791 O O . ARG A 1 100 ? -4.939 0.696 7.539 1.00 56.78 100 ARG A O 1
ATOM 798 N N . PRO A 1 101 ? -6.996 0.562 6.616 1.00 54.06 101 PRO A N 1
ATOM 799 C CA . PRO A 1 101 ? -7.687 0.491 7.898 1.00 54.06 101 PRO A CA 1
ATOM 800 C C . PRO A 1 101 ? -7.205 -0.736 8.693 1.00 54.06 101 PRO A C 1
ATOM 802 O O . PRO A 1 101 ? -6.877 -1.774 8.126 1.00 54.06 101 PRO A O 1
ATOM 805 N N . GLY A 1 102 ? -7.109 -0.602 10.019 1.00 60.22 102 GLY A N 1
ATOM 806 C CA . GLY A 1 102 ? -6.643 -1.682 10.904 1.00 60.22 102 GLY A CA 1
ATOM 807 C C . GLY A 1 102 ? -5.143 -1.685 11.237 1.00 60.22 102 GLY A C 1
ATOM 808 O O . GLY A 1 102 ? -4.717 -2.493 12.055 1.00 60.22 102 GLY A O 1
ATOM 809 N N . GLY A 1 103 ? -4.345 -0.754 10.700 1.00 56.22 103 GLY A N 1
ATOM 810 C CA . GLY A 1 103 ? -2.912 -0.597 11.017 1.00 56.22 103 GLY A CA 1
ATOM 811 C C . GLY A 1 103 ? -2.589 0.030 12.386 1.00 56.22 103 GLY A C 1
ATOM 812 O O . GLY A 1 103 ? -1.611 0.763 12.505 1.00 56.22 103 GLY A O 1
ATOM 813 N N . GLY A 1 104 ? -3.425 -0.192 13.402 1.00 67.31 104 GLY A N 1
ATOM 814 C CA . GLY A 1 104 ? -3.241 0.317 14.764 1.00 67.31 104 GLY A CA 1
ATOM 815 C C . GLY A 1 104 ? -3.410 -0.789 15.801 1.00 67.31 104 GLY A C 1
ATOM 816 O O . GLY A 1 104 ? -3.800 -1.907 15.465 1.00 67.31 104 GLY A O 1
ATOM 817 N N . ARG A 1 105 ? -3.136 -0.489 17.079 1.00 68.56 105 ARG A N 1
ATOM 818 C CA . ARG A 1 105 ? -3.400 -1.436 18.173 1.00 68.56 105 ARG A CA 1
ATOM 819 C C . ARG A 1 105 ? -4.866 -1.871 18.095 1.00 68.56 105 ARG A C 1
ATOM 821 O O . ARG A 1 105 ? -5.757 -1.026 18.207 1.00 68.56 105 ARG A O 1
ATOM 828 N N . LYS A 1 106 ? -5.098 -3.174 17.886 1.00 76.06 106 LYS A N 1
ATOM 829 C CA . LYS A 1 106 ? -6.446 -3.755 17.880 1.00 76.06 1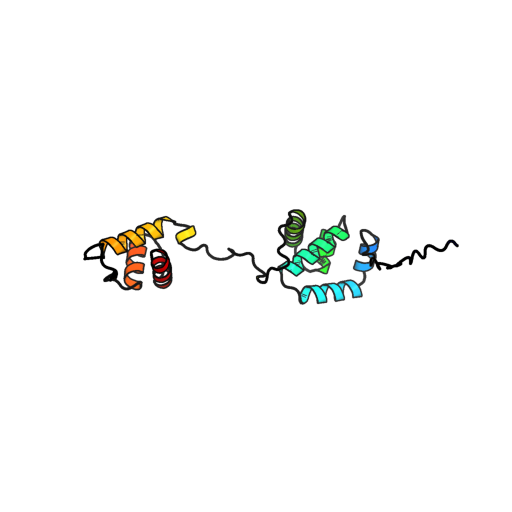06 LYS A CA 1
ATOM 830 C C . LYS A 1 106 ? -7.167 -3.330 19.154 1.00 76.06 106 LYS A C 1
ATOM 832 O O . LYS A 1 106 ? -6.564 -3.290 20.233 1.00 76.06 106 LYS A O 1
ATOM 837 N N . ARG A 1 107 ? -8.439 -2.958 19.019 1.00 81.56 107 ARG A N 1
ATOM 838 C CA . ARG A 1 107 ? -9.236 -2.550 20.180 1.00 81.56 107 ARG A CA 1
ATOM 839 C C . ARG A 1 107 ? -9.372 -3.742 21.128 1.00 81.56 107 ARG A C 1
ATOM 841 O O . ARG A 1 107 ? -9.353 -4.882 20.672 1.00 81.56 107 ARG A O 1
ATOM 848 N N . ILE A 1 108 ? -9.492 -3.489 22.429 1.00 81.62 108 ILE A N 1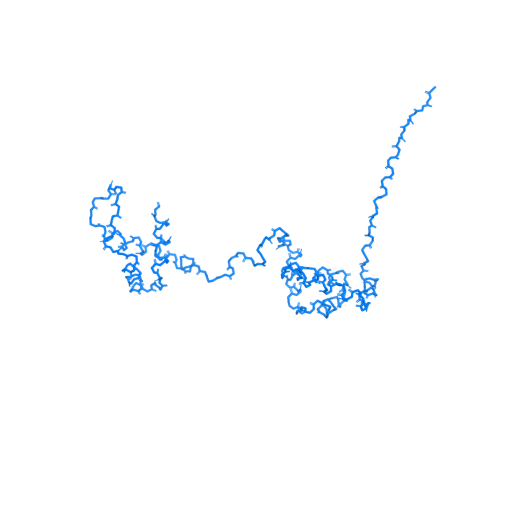
ATOM 849 C CA . ILE A 1 108 ? -9.489 -4.576 23.415 1.00 81.62 108 ILE A CA 1
ATOM 850 C C . ILE A 1 108 ? -10.627 -5.573 23.161 1.00 81.62 108 ILE A C 1
ATOM 852 O O . ILE A 1 108 ? -10.377 -6.766 23.223 1.00 81.62 108 ILE A O 1
ATOM 856 N N . GLU A 1 109 ? -11.802 -5.109 22.721 1.00 81.19 109 GLU A N 1
ATOM 857 C CA . GLU A 1 109 ? -12.934 -5.988 22.401 1.00 81.19 109 GLU A CA 1
ATOM 858 C C . GLU A 1 109 ? -12.702 -6.876 21.166 1.00 81.19 109 GLU A C 1
ATOM 860 O O . GLU A 1 109 ? -13.398 -7.860 20.973 1.00 81.19 109 GLU A O 1
ATOM 865 N N . GLN A 1 110 ? -11.728 -6.538 20.312 1.00 81.88 110 GLN A N 1
ATOM 866 C CA . GLN A 1 110 ? -11.347 -7.375 19.166 1.00 81.88 110 GLN A CA 1
ATOM 867 C C . GLN A 1 110 ? -10.346 -8.463 19.562 1.00 81.88 110 GLN A C 1
ATOM 869 O O . GLN A 1 110 ? -10.245 -9.477 18.882 1.00 81.88 110 GLN A O 1
ATOM 874 N N . ALA A 1 111 ? -9.549 -8.216 20.603 1.00 80.25 111 ALA A N 1
ATOM 875 C CA . ALA A 1 111 ? -8.590 -9.185 21.125 1.00 80.25 111 ALA A CA 1
ATOM 876 C C . ALA A 1 111 ? -9.210 -10.083 22.204 1.00 80.25 111 ALA A C 1
ATOM 878 O O . ALA A 1 111 ? -8.756 -11.207 22.383 1.00 80.25 111 ALA A O 1
ATOM 879 N N . ARG A 1 112 ? -10.199 -9.552 22.927 1.00 82.75 112 ARG A N 1
ATOM 880 C CA . ARG A 1 112 ? -10.872 -10.152 24.077 1.00 82.75 112 ARG A CA 1
ATOM 881 C C . ARG A 1 112 ? -12.363 -9.814 24.027 1.00 82.75 112 ARG A C 1
ATOM 883 O O . ARG A 1 112 ? -12.764 -8.777 24.568 1.00 82.75 112 ARG A O 1
ATOM 890 N N . PRO A 1 113 ? -13.169 -10.610 23.308 1.00 83.25 113 PRO A N 1
ATOM 891 C CA . PRO A 1 113 ? -14.613 -10.405 23.218 1.00 83.25 113 PRO A CA 1
ATOM 892 C C . PRO A 1 113 ? -15.299 -10.391 24.593 1.00 83.25 113 PRO A C 1
ATOM 894 O O . PRO A 1 113 ? -16.218 -9.603 24.804 1.00 83.25 113 PRO A O 1
ATOM 897 N N . GLU A 1 114 ? -14.778 -11.168 25.548 1.00 86.94 114 GLU A N 1
ATOM 898 C CA . GLU A 1 114 ? -15.293 -11.313 26.915 1.00 86.94 114 GLU A CA 1
ATOM 899 C C . GLU A 1 114 ? -15.325 -9.996 27.711 1.00 86.94 114 GLU A C 1
ATOM 901 O O . GLU A 1 114 ? -16.089 -9.852 28.659 1.00 86.94 114 GLU A O 1
ATOM 906 N N . VAL A 1 115 ? -14.549 -8.989 27.290 1.00 88.44 115 VAL A N 1
ATOM 907 C CA . VAL A 1 115 ? -14.510 -7.661 27.925 1.00 88.44 115 VAL A CA 1
ATOM 908 C C . VAL A 1 115 ? -15.879 -6.981 27.922 1.00 88.44 115 VAL A C 1
ATOM 910 O O . VAL A 1 115 ? -16.178 -6.221 28.842 1.00 88.44 115 VAL A O 1
ATOM 913 N N . LEU A 1 116 ? -16.686 -7.191 26.877 1.00 88.50 116 LEU A N 1
ATOM 914 C CA . LEU A 1 116 ? -18.023 -6.597 26.796 1.0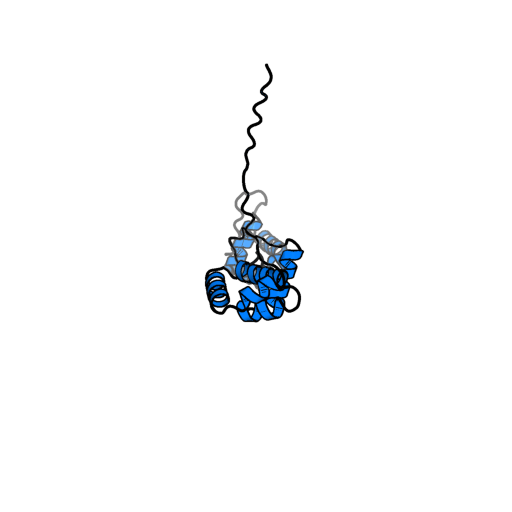0 88.50 116 LEU A CA 1
ATOM 915 C C . LEU A 1 116 ? -18.987 -7.274 27.770 1.00 88.50 116 LEU A C 1
ATOM 917 O O . LEU A 1 116 ? -19.712 -6.575 28.475 1.00 88.50 116 LEU A O 1
ATOM 921 N N . ASP A 1 117 ? -18.940 -8.601 27.849 1.00 87.12 117 ASP A N 1
ATOM 922 C CA . ASP A 1 117 ? -19.801 -9.383 28.736 1.00 87.12 117 ASP A CA 1
ATOM 923 C C . ASP A 1 117 ? -19.458 -9.132 30.208 1.00 87.12 117 ASP A C 1
ATOM 925 O O . ASP A 1 117 ? -20.351 -8.927 31.028 1.00 87.12 117 ASP A O 1
ATOM 929 N N . ASP A 1 118 ? -18.169 -9.065 30.542 1.00 87.44 118 ASP A N 1
ATOM 930 C CA . ASP A 1 118 ? -17.709 -8.769 31.900 1.00 87.44 118 ASP A CA 1
ATOM 931 C C . ASP A 1 118 ? -18.061 -7.339 32.324 1.00 87.44 118 ASP A C 1
ATOM 933 O O . ASP A 1 118 ? -18.457 -7.109 33.467 1.00 87.44 118 ASP A O 1
ATOM 937 N N . LEU A 1 119 ? -17.971 -6.370 31.402 1.00 87.94 119 LEU A N 1
ATOM 938 C CA . LEU A 1 119 ? -18.414 -5.001 31.669 1.00 87.94 119 LEU A CA 1
ATOM 939 C C . LEU A 1 119 ? -19.930 -4.937 31.878 1.00 87.94 119 LEU A C 1
ATOM 941 O O . LEU A 1 119 ? -20.382 -4.209 32.757 1.00 87.94 119 LEU A O 1
ATOM 945 N N . LYS A 1 120 ? -20.704 -5.690 31.090 1.00 86.94 120 LYS A N 1
ATOM 946 C CA . LYS A 1 120 ? -22.162 -5.750 31.212 1.00 86.94 120 LYS A CA 1
ATOM 947 C C . LYS A 1 120 ? -22.584 -6.342 32.558 1.00 86.94 120 LYS A C 1
ATOM 949 O O . LYS A 1 120 ? -23.358 -5.701 33.259 1.00 86.94 120 LYS A O 1
ATOM 954 N N . LYS A 1 121 ? -22.003 -7.477 32.964 1.00 85.50 121 LYS A N 1
ATOM 955 C CA . LYS A 1 121 ? -22.241 -8.086 34.286 1.00 85.50 121 LYS A CA 1
ATOM 956 C C . LYS A 1 121 ? -21.894 -7.134 35.424 1.00 85.50 121 LYS A C 1
ATOM 958 O O . LYS A 1 121 ? -22.682 -6.956 36.339 1.00 85.50 121 LYS A O 1
ATOM 963 N N . LEU A 1 122 ? -20.743 -6.463 35.331 1.00 83.69 122 LEU A N 1
ATOM 964 C CA . LEU A 1 122 ? -20.315 -5.496 36.341 1.00 83.69 122 LEU A CA 1
ATOM 965 C C . LEU A 1 122 ? -21.299 -4.322 36.476 1.00 83.69 122 LEU A C 1
ATOM 967 O O . LEU A 1 122 ? -21.479 -3.800 37.570 1.00 83.69 122 LEU A O 1
ATOM 971 N N . VAL A 1 123 ? -21.918 -3.894 35.374 1.00 83.00 123 VAL A N 1
ATOM 972 C CA . VAL A 1 123 ? -22.958 -2.858 35.388 1.00 83.00 123 VAL A CA 1
ATOM 973 C C . VAL A 1 123 ? -24.271 -3.399 35.960 1.00 83.00 123 VAL A C 1
ATOM 975 O O . VAL A 1 123 ? -24.891 -2.715 36.768 1.00 83.00 123 VAL A O 1
ATOM 978 N N . GLU A 1 124 ? -24.683 -4.612 35.586 1.00 76.69 124 GLU A N 1
ATOM 979 C CA . GLU A 1 124 ? -25.908 -5.266 36.075 1.00 76.69 124 GLU A CA 1
ATOM 980 C C . GLU A 1 124 ? -25.855 -5.537 37.586 1.00 76.69 124 GLU A C 1
ATOM 982 O O . GLU A 1 124 ? -26.774 -5.141 38.298 1.00 76.69 124 GLU A O 1
ATOM 987 N N . ASP A 1 125 ? -24.749 -6.087 38.096 1.00 70.44 125 ASP A N 1
ATOM 988 C CA . ASP A 1 125 ? -24.526 -6.347 39.530 1.00 70.44 125 ASP A CA 1
ATOM 989 C C . ASP A 1 125 ? -24.527 -5.059 40.373 1.00 70.44 125 ASP A C 1
ATOM 991 O O . ASP A 1 125 ? -24.795 -5.073 41.576 1.00 70.44 125 ASP A O 1
ATOM 995 N N . GLU A 1 126 ? -24.199 -3.926 39.750 1.00 64.62 126 GLU A N 1
ATOM 996 C CA . GLU A 1 126 ? -24.163 -2.609 40.388 1.00 64.62 126 GLU A CA 1
ATOM 997 C C . GLU A 1 126 ? -25.454 -1.801 40.176 1.00 64.62 126 GLU A C 1
ATOM 999 O O . GLU A 1 126 ? -25.592 -0.707 40.735 1.00 64.62 126 GLU A O 1
ATOM 1004 N N . THR A 1 127 ? -26.407 -2.331 39.403 1.00 58.94 127 THR A N 1
ATOM 1005 C CA . THR A 1 127 ? -27.721 -1.722 39.194 1.00 58.94 127 THR A CA 1
ATOM 1006 C C . THR A 1 127 ? -28.654 -2.159 40.324 1.00 58.94 127 THR A C 1
ATOM 1008 O O . THR A 1 127 ? -29.324 -3.183 40.252 1.00 58.94 127 THR A O 1
ATOM 1011 N N . ALA A 1 128 ? -28.706 -1.379 41.404 1.00 45.28 128 ALA A N 1
ATOM 1012 C CA . ALA A 1 128 ? -29.730 -1.547 42.432 1.00 45.28 128 ALA A CA 1
ATOM 1013 C C . ALA A 1 128 ? -31.040 -0.878 41.969 1.00 45.28 128 ALA A C 1
ATOM 1015 O O . ALA A 1 128 ? -31.199 0.330 42.130 1.00 45.28 128 ALA A O 1
ATOM 1016 N N . GLY A 1 129 ? -31.965 -1.644 41.379 1.00 49.53 129 GLY A N 1
ATOM 1017 C CA . GLY A 1 129 ? -33.293 -1.155 40.975 1.00 49.53 129 GLY A CA 1
ATOM 1018 C C . GLY A 1 129 ? -33.956 -1.957 39.846 1.00 49.53 129 GLY A C 1
ATOM 1019 O O . GLY A 1 129 ? -33.289 -2.720 39.156 1.00 49.53 129 GLY A O 1
ATOM 1020 N N . ASP A 1 130 ? -35.277 -1.787 39.693 1.00 45.22 130 ASP A N 1
ATOM 1021 C CA . ASP A 1 130 ? -36.164 -2.537 38.783 1.00 45.22 130 ASP A CA 1
ATOM 1022 C C . ASP A 1 130 ? -35.679 -2.508 37.311 1.00 45.22 130 ASP A C 1
ATOM 1024 O O . ASP A 1 130 ? -35.491 -1.412 36.758 1.00 45.22 130 ASP A O 1
ATOM 1028 N N . PRO A 1 131 ? -35.515 -3.681 36.655 1.00 50.88 131 PRO A N 1
ATOM 1029 C CA . PRO A 1 131 ? -35.002 -3.821 35.286 1.00 50.88 131 PRO A CA 1
ATOM 1030 C C . PRO A 1 131 ? -35.800 -3.089 34.192 1.00 50.88 131 PRO A C 1
ATOM 1032 O O . PRO A 1 131 ? -35.335 -3.031 33.053 1.00 50.88 131 PRO A O 1
ATOM 1035 N N . SER A 1 132 ? -36.965 -2.521 34.513 1.00 51.78 132 SER A N 1
ATOM 1036 C CA . SER A 1 132 ? -37.865 -1.859 33.555 1.00 51.78 132 SER A CA 1
ATOM 1037 C C . SER A 1 132 ? -37.731 -0.329 33.480 1.00 51.78 132 SER A C 1
ATOM 1039 O O . SER A 1 132 ? -38.472 0.310 32.733 1.00 51.78 132 SER A O 1
ATOM 1041 N N . SER A 1 133 ? -36.825 0.294 34.239 1.00 43.22 133 SER A N 1
ATOM 1042 C CA . SER A 1 133 ? -36.710 1.761 34.287 1.00 43.22 133 SER A CA 1
ATOM 1043 C C . SER A 1 133 ? -35.677 2.311 33.286 1.00 43.22 133 SER A C 1
ATOM 1045 O O . SER A 1 133 ? -34.552 1.827 33.189 1.00 43.22 133 SER A O 1
ATOM 1047 N N . ALA A 1 134 ? -36.068 3.339 32.522 1.00 47.19 134 ALA A N 1
ATOM 1048 C CA . ALA A 1 134 ? -35.309 3.935 31.412 1.00 47.19 134 ALA A CA 1
ATOM 1049 C C . ALA A 1 134 ? -34.010 4.676 31.816 1.00 47.19 134 ALA A C 1
ATOM 1051 O O . ALA A 1 134 ? -33.373 5.293 30.968 1.00 47.19 134 ALA A O 1
ATOM 1052 N N . ASP A 1 135 ? -33.608 4.611 33.088 1.00 47.75 135 ASP A N 1
ATOM 1053 C CA . ASP A 1 135 ? -32.480 5.351 33.656 1.00 47.75 135 ASP A CA 1
ATOM 1054 C C . ASP A 1 135 ? -31.592 4.417 34.502 1.00 47.75 135 ASP A C 1
ATOM 1056 O O . ASP A 1 135 ? -31.693 4.331 35.727 1.00 47.75 135 ASP A O 1
ATOM 1060 N N . ARG A 1 136 ? -30.682 3.692 33.837 1.00 50.22 136 ARG A N 1
ATOM 1061 C CA . ARG A 1 136 ? -29.649 2.866 34.490 1.00 50.22 136 ARG A CA 1
ATOM 1062 C C . ARG A 1 136 ? -28.576 3.754 35.119 1.00 50.22 136 ARG A C 1
ATOM 1064 O O . ARG A 1 136 ? -27.561 4.064 34.494 1.00 50.22 136 ARG A O 1
ATOM 1071 N N . TRP A 1 137 ? -28.758 4.157 36.370 1.00 47.25 137 TRP A N 1
ATOM 1072 C CA . TRP A 1 137 ? -27.719 4.883 37.100 1.00 47.25 137 TRP A CA 1
ATOM 1073 C C . TRP A 1 137 ? -26.715 3.913 37.723 1.00 47.25 137 TRP A C 1
ATOM 1075 O O . TRP A 1 137 ? -26.896 3.404 38.826 1.00 47.25 137 TRP A O 1
ATOM 1085 N N . VAL A 1 138 ? -25.607 3.681 37.016 1.00 54.75 138 VAL A N 1
ATOM 1086 C CA . VAL A 1 138 ? -24.451 2.968 37.573 1.00 54.75 138 VAL A CA 1
ATOM 1087 C C . VAL A 1 138 ? -23.846 3.834 38.683 1.00 54.75 138 VAL A C 1
ATOM 1089 O O . VAL A 1 138 ? -23.323 4.917 38.423 1.00 54.75 138 VAL A O 1
ATOM 1092 N N . ASN A 1 139 ? -23.860 3.361 39.934 1.00 55.94 139 ASN A N 1
ATOM 1093 C CA . ASN A 1 139 ? -23.325 4.092 41.102 1.00 55.94 139 ASN A CA 1
ATOM 1094 C C . ASN A 1 139 ? -21.778 4.272 41.052 1.00 55.94 139 ASN A C 1
ATOM 1096 O O . ASN A 1 139 ? -21.130 4.836 41.942 1.00 55.94 139 ASN A O 1
ATOM 1100 N N . ARG A 1 140 ? -21.127 3.787 39.988 1.00 66.56 140 ARG A N 1
ATOM 1101 C CA . ARG A 1 140 ? -19.687 3.901 39.759 1.00 66.56 140 ARG A CA 1
ATOM 1102 C C . ARG A 1 140 ? -19.376 4.760 38.542 1.00 66.56 140 ARG A C 1
ATOM 1104 O O . ARG A 1 140 ? -19.805 4.500 37.426 1.00 66.56 140 ARG A O 1
ATOM 1111 N N . SER A 1 141 ? -18.509 5.751 38.753 1.00 80.88 141 SER A N 1
ATOM 1112 C CA . SER A 1 141 ? -17.904 6.498 37.651 1.00 80.88 141 SER A CA 1
ATOM 1113 C C . SER A 1 141 ? -17.105 5.567 36.732 1.00 80.88 141 SER A C 1
ATOM 1115 O O . SER A 1 141 ? -16.553 4.553 37.170 1.00 80.88 141 SER A O 1
ATOM 1117 N N . SER A 1 142 ? -16.935 5.963 35.470 1.00 84.31 142 SER A N 1
ATOM 1118 C CA . SER A 1 142 ? -16.143 5.219 34.474 1.00 84.31 142 SER A CA 1
ATOM 1119 C C . SER A 1 142 ? -14.720 4.864 34.935 1.00 84.31 142 SER A C 1
ATOM 1121 O O . SER A 1 142 ? -14.151 3.865 34.495 1.00 84.31 142 SER A O 1
ATOM 1123 N N . ARG A 1 143 ? -14.135 5.643 35.858 1.00 86.56 143 ARG A N 1
ATOM 1124 C CA . ARG A 1 143 ? -12.831 5.348 36.480 1.00 86.56 143 ARG A CA 1
ATOM 1125 C C . ARG A 1 143 ? -12.894 4.175 37.458 1.00 86.56 143 ARG A C 1
ATOM 1127 O O . ARG A 1 143 ? -11.979 3.356 37.466 1.00 86.56 143 ARG A O 1
ATOM 1134 N N . LYS A 1 144 ? -13.957 4.082 38.261 1.00 84.94 144 LYS A N 1
ATOM 1135 C CA . LYS A 1 144 ? -14.166 2.960 39.185 1.00 84.94 144 LYS A CA 1
ATOM 1136 C C . LYS A 1 144 ? -14.445 1.664 38.413 1.00 84.94 144 LYS A C 1
ATOM 1138 O O . LYS A 1 144 ? -13.844 0.644 38.734 1.00 84.94 144 LYS A O 1
ATOM 1143 N N . LEU A 1 145 ? -15.246 1.733 37.346 1.00 86.69 145 LEU A N 1
ATOM 1144 C CA . LEU A 1 145 ? -15.466 0.606 36.430 1.00 86.69 145 LEU A CA 1
ATOM 1145 C C . LEU A 1 145 ? -14.160 0.148 35.767 1.00 86.69 145 LEU A C 1
ATOM 1147 O O . LEU A 1 145 ? -13.869 -1.041 35.737 1.00 86.69 145 LEU A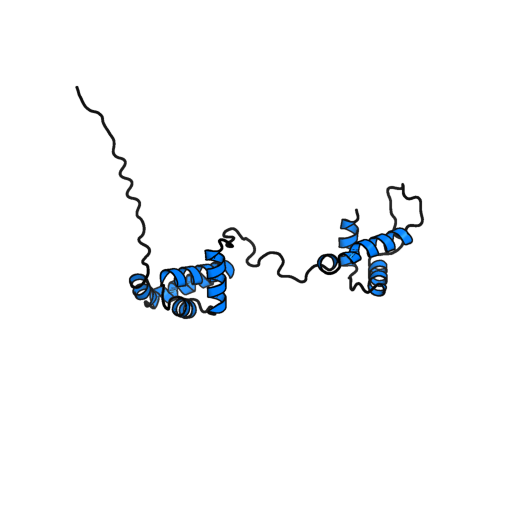 O 1
ATOM 1151 N N . ALA A 1 146 ? -13.310 1.076 35.316 1.00 89.44 146 ALA A N 1
ATOM 1152 C CA . ALA A 1 146 ? -11.997 0.723 34.772 1.00 89.44 146 ALA A CA 1
ATOM 1153 C C . ALA A 1 146 ? -11.098 0.016 35.805 1.00 89.44 146 ALA A C 1
ATOM 1155 O O . ALA A 1 146 ? -10.405 -0.943 35.469 1.00 89.44 146 ALA A O 1
ATOM 1156 N N . ALA A 1 147 ? -11.121 0.454 37.068 1.00 87.62 147 ALA A N 1
ATOM 1157 C CA . ALA A 1 147 ? -10.379 -0.204 38.141 1.00 87.62 147 ALA A CA 1
ATOM 1158 C C . ALA A 1 147 ? -10.914 -1.616 38.441 1.00 87.62 147 ALA A C 1
ATOM 1160 O O . ALA A 1 147 ? -10.119 -2.527 38.663 1.00 87.62 147 ALA A O 1
ATOM 1161 N N . ALA A 1 148 ? -12.233 -1.814 38.420 1.00 87.69 148 ALA A N 1
ATOM 1162 C CA . ALA A 1 148 ? -12.859 -3.125 38.589 1.00 87.69 148 ALA A CA 1
ATOM 1163 C C . ALA A 1 148 ? -12.557 -4.065 37.408 1.00 87.69 148 ALA A C 1
ATOM 1165 O O . ALA A 1 148 ? -12.098 -5.183 37.624 1.00 87.69 148 ALA A O 1
ATOM 1166 N N . MET A 1 149 ? -12.660 -3.579 36.170 1.00 90.00 149 MET A N 1
ATOM 1167 C CA . MET A 1 149 ? -12.244 -4.319 34.971 1.00 90.00 149 MET A CA 1
ATOM 1168 C C . MET A 1 149 ? -10.762 -4.712 35.021 1.00 90.00 149 MET A C 1
ATOM 1170 O O . MET A 1 149 ? -10.400 -5.824 34.646 1.00 90.00 149 MET A O 1
ATOM 1174 N N . LYS A 1 150 ? -9.896 -3.846 35.565 1.00 90.56 150 LYS A N 1
ATOM 1175 C CA . LYS A 1 150 ? -8.481 -4.175 35.786 1.00 90.56 150 LYS A CA 1
ATOM 1176 C C . LYS A 1 150 ? -8.295 -5.318 36.789 1.00 90.56 150 LYS A C 1
ATOM 1178 O O . LYS A 1 150 ? -7.398 -6.133 36.591 1.00 90.56 150 LYS A O 1
ATOM 1183 N N . LYS A 1 151 ? -9.135 -5.408 37.830 1.00 87.25 151 LYS A N 1
ATOM 1184 C CA . LYS A 1 151 ? -9.140 -6.543 38.776 1.00 87.25 151 LYS A CA 1
ATOM 1185 C C . LYS A 1 151 ? -9.606 -7.847 38.119 1.00 87.25 151 LYS A C 1
ATOM 1187 O O . LYS A 1 151 ? -9.093 -8.896 38.479 1.00 87.25 151 LYS A O 1
ATOM 1192 N N . LEU A 1 152 ? -10.492 -7.767 37.124 1.00 85.75 152 LEU A N 1
ATOM 1193 C CA . LEU A 1 152 ? -10.911 -8.898 36.281 1.00 85.75 152 LEU A CA 1
ATOM 1194 C C . LEU A 1 152 ? -9.868 -9.284 35.210 1.00 85.75 152 LEU A C 1
ATOM 1196 O O . LEU A 1 152 ? -10.096 -10.186 34.414 1.00 85.75 152 LEU A O 1
ATOM 1200 N N . GLY A 1 153 ? -8.706 -8.619 35.175 1.00 89.12 153 GLY A N 1
ATOM 1201 C CA . GLY A 1 153 ? -7.625 -8.918 34.229 1.00 89.12 153 GLY A CA 1
ATOM 1202 C C . GLY A 1 153 ? -7.699 -8.146 32.907 1.00 89.12 153 GLY A C 1
ATOM 1203 O O . GLY A 1 153 ? -6.844 -8.332 32.036 1.00 89.12 153 GLY A O 1
ATOM 1204 N N . HIS A 1 154 ? -8.658 -7.228 32.759 1.00 87.19 154 HIS A N 1
ATOM 1205 C CA . HIS A 1 154 ? -8.813 -6.395 31.567 1.00 87.19 154 HIS A CA 1
ATOM 1206 C C . HIS A 1 154 ? -8.125 -5.044 31.749 1.00 87.19 154 HIS A C 1
ATOM 1208 O O . HIS A 1 154 ? -8.594 -4.167 32.473 1.00 87.19 154 HIS A O 1
ATOM 1214 N N . ASN A 1 155 ? -7.002 -4.832 31.060 1.00 87.31 155 ASN A N 1
ATOM 1215 C CA . ASN A 1 155 ? -6.291 -3.552 31.107 1.00 87.31 155 ASN A CA 1
ATOM 1216 C C . ASN A 1 155 ? -6.993 -2.491 30.234 1.00 87.31 155 ASN A C 1
ATOM 1218 O O . ASN A 1 155 ? -6.607 -2.252 29.086 1.00 87.31 155 ASN A O 1
ATOM 1222 N N . VAL A 1 156 ? -8.041 -1.869 30.783 1.00 88.00 156 VAL A N 1
ATOM 1223 C CA . VAL A 1 156 ? -8.845 -0.820 30.138 1.00 88.00 156 VAL A CA 1
ATOM 1224 C C . VAL A 1 156 ? -8.695 0.528 30.840 1.00 88.00 156 VAL A C 1
ATOM 1226 O O . VAL A 1 156 ? -8.633 0.617 32.062 1.00 88.00 156 VAL A O 1
ATOM 1229 N N . SER A 1 157 ? -8.660 1.609 30.058 1.00 89.25 157 SER A N 1
ATOM 1230 C CA . SER A 1 157 ? -8.755 2.972 30.587 1.00 89.25 157 SER A CA 1
ATOM 1231 C C . SER A 1 157 ? -10.219 3.387 30.757 1.00 89.25 157 SER A C 1
ATOM 1233 O O . SER A 1 157 ? -11.106 2.853 30.093 1.00 89.25 157 SER A O 1
ATOM 1235 N N . HIS A 1 158 ? -10.480 4.402 31.584 1.00 88.44 158 HIS A N 1
ATOM 1236 C CA . HIS A 1 158 ? -11.826 4.968 31.743 1.00 88.44 158 HIS A CA 1
ATOM 1237 C C . HIS A 1 158 ? -12.430 5.466 30.413 1.00 88.44 158 HIS A C 1
ATOM 1239 O O . HIS A 1 158 ? -13.633 5.349 30.207 1.00 88.44 158 HIS A O 1
ATOM 1245 N N . VAL A 1 159 ? -11.602 5.958 29.479 1.00 90.81 159 VAL A N 1
ATOM 1246 C CA . VAL A 1 159 ? -12.036 6.359 28.126 1.00 90.81 159 VAL A CA 1
ATOM 1247 C C . VAL A 1 159 ? -12.500 5.146 27.317 1.00 90.81 159 VAL A C 1
ATOM 1249 O O . VAL A 1 159 ? -13.529 5.204 26.645 1.00 90.81 159 VAL A O 1
ATOM 1252 N N . SER A 1 160 ? -11.774 4.026 27.408 1.00 88.56 160 SER A N 1
ATOM 1253 C CA . SER A 1 160 ? -12.203 2.766 26.799 1.00 88.56 160 SER A CA 1
ATOM 1254 C C . SER A 1 160 ? -13.521 2.282 27.393 1.00 88.56 160 SER A C 1
ATOM 1256 O O . SER A 1 160 ? -14.382 1.873 26.627 1.00 88.56 160 SER A O 1
ATOM 1258 N N . VAL A 1 161 ? -13.705 2.385 28.714 1.00 88.19 161 VAL A N 1
ATOM 1259 C CA . VAL A 1 161 ? -14.963 2.018 29.383 1.00 88.19 161 VAL A CA 1
ATOM 1260 C C . VAL A 1 161 ? -16.131 2.865 28.882 1.00 88.19 161 VAL A C 1
ATOM 1262 O O . VAL A 1 161 ? -17.122 2.293 28.459 1.00 88.19 161 VAL A O 1
ATOM 1265 N N . ILE A 1 162 ? -16.010 4.198 28.822 1.00 88.25 162 ILE A N 1
ATOM 1266 C CA . ILE A 1 162 ? -17.076 5.077 28.288 1.00 88.25 162 ILE A CA 1
ATOM 1267 C C . ILE A 1 162 ? -17.475 4.658 26.869 1.00 88.25 162 ILE A C 1
ATOM 1269 O O . ILE A 1 162 ? -18.653 4.582 26.536 1.00 88.25 162 ILE A O 1
ATOM 1273 N N . ARG A 1 163 ? -16.485 4.370 26.020 1.00 90.38 163 ARG A N 1
ATOM 1274 C CA . ARG A 1 163 ? -16.725 3.922 24.646 1.00 90.38 163 ARG A CA 1
ATOM 1275 C C . ARG A 1 163 ? -17.396 2.547 24.582 1.00 90.38 163 ARG A C 1
ATOM 1277 O O . ARG A 1 163 ? -18.160 2.316 23.654 1.00 90.38 163 ARG A O 1
ATOM 1284 N N . LEU A 1 164 ? -17.055 1.632 25.491 1.00 89.19 164 LEU A N 1
ATOM 1285 C CA . LEU A 1 164 ? -17.659 0.300 25.565 1.00 89.19 164 LEU A CA 1
ATOM 1286 C C . LEU A 1 164 ? -19.087 0.367 26.118 1.00 89.19 164 LEU A C 1
ATOM 1288 O O . LEU A 1 164 ? -19.947 -0.308 25.576 1.00 89.19 164 LEU A O 1
ATOM 1292 N N . LEU A 1 165 ? -19.357 1.229 27.104 1.00 87.50 165 LEU A N 1
ATOM 1293 C CA . LEU A 1 165 ? -20.709 1.474 27.619 1.00 87.50 165 LEU A CA 1
ATOM 1294 C C . LEU A 1 165 ? -21.647 1.979 26.515 1.00 87.50 165 LEU A C 1
ATOM 1296 O O . LEU A 1 165 ? -22.703 1.402 26.325 1.00 87.50 165 LEU A O 1
ATOM 1300 N N . LYS A 1 166 ? -21.200 2.926 25.676 1.00 85.44 166 LYS A N 1
ATOM 1301 C CA . LYS A 1 166 ? -21.957 3.391 24.491 1.00 85.44 166 LYS A CA 1
ATOM 1302 C C . LYS A 1 166 ? -22.261 2.311 23.439 1.00 85.44 166 LYS A C 1
ATOM 1304 O O . LYS A 1 166 ? -22.940 2.600 22.465 1.00 85.44 166 LYS A O 1
ATOM 1309 N N . LYS A 1 167 ? -21.648 1.128 23.539 1.00 81.81 167 LYS A N 1
ATOM 1310 C CA . LYS A 1 167 ? -21.950 -0.026 22.674 1.00 81.81 167 LYS A CA 1
ATOM 1311 C C . LYS A 1 167 ? -22.937 -1.004 23.320 1.00 81.81 167 LYS A C 1
ATOM 1313 O O . LYS A 1 167 ? -23.346 -1.941 22.644 1.00 81.81 167 LYS A O 1
ATOM 1318 N N . LEU A 1 168 ? -23.182 -0.863 24.623 1.00 78.94 168 LEU A N 1
ATOM 1319 C CA . LEU A 1 168 ? -24.133 -1.666 25.393 1.00 78.94 168 LEU A CA 1
ATOM 1320 C C . LEU A 1 168 ? -25.519 -1.002 25.465 1.00 78.94 168 LEU A C 1
ATOM 1322 O O . LEU A 1 168 ? -26.473 -1.696 25.819 1.00 78.94 168 LEU A O 1
ATOM 1326 N N . ASP A 1 169 ? -25.594 0.297 25.152 1.00 61.66 169 ASP A N 1
ATOM 1327 C CA . ASP A 1 169 ? -26.824 1.030 24.813 1.00 61.66 169 ASP A CA 1
ATOM 1328 C C . ASP A 1 169 ? -27.338 0.605 23.426 1.00 61.66 169 ASP A C 1
ATOM 1330 O O . ASP A 1 169 ? -28.563 0.386 23.297 1.00 61.66 169 ASP A O 1
#

Sequence (169 aa):
MAADTGGMSNARKHRTFVPQGDELKRSVQSKAWRRTFRKMLSGMPENLRRWNAATLAMQLGYGGMKMAGEISGLSQPTIRKARQELEDDLVDWDCERVRRPGGGRKRIEQARPEVLDDLKKLVEDETAGDPSSADRWVNRSSRKLAAAMKKLGHNVSHVSVIRLLKKLD

Foldseek 3Di:
DDDDPPPDPPPPPPPVPDQAEPVVVVVLPDPVSLVVLLVVLVPDQPLVNLLVLLVQLVRHPPCSLVSSCVSSVDDSVSNVVSNVCVVVVVDDPPDPDSDDPPPDDPQLCVVPVCLLVVLVVLLVVQQPDDPPDPDSDRPDQLQVSCVVSVVVVRNDHSVSSVVSVVVVD

Radius of gyration: 29.85 Å; chains: 1; bounding box: 58×26×100 Å

Secondary structure (DSSP, 8-state):
--------------------THHHHHHHH-HHHHHHHHHHHHTS-HHHHHHHHHHHHHHH-TTHHHHHHHHH---HHHHHHHHHHHHTT---TT-S-SSPTT-SPPPHHHH-THHHHHHHHHHHHT--S-TT-S----SS-HHHHHHHHHHTT----HHHHHHHHTTT-

pLDDT: mean 78.89, std 17.24, range [38.72, 96.56]